Protein AF-A0A7X2SU05-F1 (afdb_monomer_lite)

Organism: NCBI:txid1624

Structure (mmCIF, N/CA/C/O backbone):
data_AF-A0A7X2SU05-F1
#
_entry.id   AF-A0A7X2SU05-F1
#
loop_
_atom_site.group_PDB
_atom_site.id
_atom_site.type_symbol
_atom_site.label_atom_id
_atom_site.label_alt_id
_atom_site.label_comp_id
_atom_site.label_asym_id
_atom_site.label_entity_id
_atom_site.label_seq_id
_atom_site.pdbx_PDB_ins_code
_atom_site.Cartn_x
_atom_site.Cartn_y
_atom_site.Cartn_z
_atom_site.occupancy
_atom_site.B_iso_or_equiv
_atom_site.auth_seq_id
_atom_site.auth_comp_id
_atom_site.auth_asym_id
_atom_site.auth_atom_id
_atom_site.pdbx_PDB_model_num
ATOM 1 N N . GLY A 1 1 ? -15.715 20.407 -28.288 1.00 75.69 1 GLY A N 1
ATOM 2 C CA . GLY A 1 1 ? -15.570 20.609 -29.743 1.00 75.69 1 GLY A CA 1
ATOM 3 C C . GLY A 1 1 ? -14.154 21.002 -30.113 1.00 75.69 1 GLY A C 1
ATOM 4 O O . GLY A 1 1 ? -13.399 20.144 -30.547 1.00 75.69 1 GLY A O 1
ATOM 5 N N . ILE A 1 2 ? -13.775 22.264 -29.882 1.00 80.69 2 ILE A N 1
ATOM 6 C CA . ILE A 1 2 ? -12.498 22.836 -30.352 1.00 80.69 2 ILE A CA 1
ATOM 7 C C . ILE A 1 2 ? -11.246 22.105 -29.818 1.00 80.69 2 ILE A C 1
ATOM 9 O O . ILE A 1 2 ? -10.304 21.888 -30.568 1.00 80.69 2 ILE A O 1
ATOM 13 N N . TYR A 1 3 ? -11.268 21.633 -28.565 1.00 81.25 3 TYR A N 1
ATOM 14 C CA . TYR A 1 3 ? -10.144 20.911 -27.944 1.00 81.25 3 TYR A CA 1
ATOM 15 C C . TYR A 1 3 ? -9.930 19.499 -28.505 1.00 81.25 3 TYR A C 1
ATOM 17 O O . TYR A 1 3 ? -8.795 19.068 -28.670 1.00 81.25 3 TYR A O 1
ATOM 25 N N . LEU A 1 4 ? -11.015 18.795 -28.841 1.00 84.25 4 LEU A N 1
ATOM 26 C CA . LEU A 1 4 ? -10.951 17.469 -29.466 1.00 84.25 4 LEU A CA 1
ATOM 27 C C . LEU A 1 4 ? -10.451 17.579 -30.909 1.00 84.25 4 LEU A C 1
ATOM 29 O O . LEU A 1 4 ? -9.567 16.833 -31.307 1.00 84.25 4 LEU A O 1
ATOM 33 N N . LEU A 1 5 ? -10.962 18.554 -31.664 1.00 83.62 5 LEU A N 1
ATOM 34 C CA . LEU A 1 5 ? -10.540 18.799 -33.046 1.00 83.62 5 LEU A CA 1
ATOM 35 C C . LEU A 1 5 ? -9.084 19.276 -33.129 1.00 83.62 5 LEU A C 1
ATOM 37 O O . LEU A 1 5 ? -8.320 18.755 -33.937 1.00 83.62 5 LEU A O 1
ATOM 41 N N . GLY A 1 6 ? -8.681 20.208 -32.259 1.00 82.88 6 GLY A N 1
ATOM 42 C CA . GLY A 1 6 ? -7.288 20.646 -32.149 1.00 82.88 6 GLY A CA 1
ATOM 43 C C . GLY A 1 6 ? -6.358 19.506 -31.731 1.00 82.88 6 GLY A C 1
ATOM 44 O O . GLY A 1 6 ? -5.307 19.322 -32.336 1.00 82.88 6 GLY A O 1
ATOM 45 N N . GLY A 1 7 ? -6.775 18.684 -30.763 1.00 80.06 7 GLY A N 1
ATOM 46 C CA . GLY A 1 7 ? -6.024 17.505 -30.330 1.00 80.06 7 GLY A CA 1
ATOM 47 C C . GLY A 1 7 ? -5.806 16.485 -31.450 1.00 80.06 7 GLY A C 1
ATOM 48 O O . GLY A 1 7 ? -4.680 16.044 -31.649 1.00 80.06 7 GLY A O 1
ATOM 49 N N . ILE A 1 8 ? -6.844 16.159 -32.229 1.00 82.88 8 ILE A N 1
ATOM 50 C CA . ILE A 1 8 ? -6.758 15.196 -33.342 1.00 82.88 8 ILE A CA 1
ATOM 51 C C . ILE A 1 8 ? -5.877 15.729 -34.483 1.00 82.88 8 ILE A C 1
ATOM 53 O O . ILE A 1 8 ? -5.097 14.971 -35.054 1.00 82.88 8 ILE A O 1
ATOM 57 N N . ALA A 1 9 ? -5.959 17.025 -34.800 1.00 83.50 9 ALA A N 1
ATOM 58 C CA . ALA A 1 9 ? -5.151 17.636 -35.857 1.00 83.50 9 ALA A CA 1
ATOM 59 C C . ALA A 1 9 ? -3.654 17.698 -35.502 1.00 83.50 9 ALA A C 1
ATOM 61 O O . ALA A 1 9 ? -2.799 17.530 -36.369 1.00 83.50 9 ALA A O 1
ATOM 62 N N . ILE A 1 10 ? -3.337 17.920 -34.224 1.00 80.44 10 ILE A N 1
ATOM 63 C CA . ILE A 1 10 ? -1.961 18.059 -33.731 1.00 80.44 10 ILE A CA 1
ATOM 64 C C . ILE A 1 10 ? -1.355 16.690 -33.362 1.00 80.44 10 ILE A C 1
ATOM 66 O O . ILE A 1 10 ? -0.137 16.523 -33.402 1.00 80.44 10 ILE A O 1
ATOM 70 N N . TYR A 1 11 ? -2.185 15.682 -33.072 1.00 76.31 11 TYR A N 1
ATOM 71 C CA . TYR A 1 11 ? -1.766 14.312 -32.761 1.00 76.31 11 TYR A CA 1
ATOM 72 C C . TYR A 1 11 ? -0.708 13.740 -33.728 1.00 76.31 11 TYR A C 1
ATOM 74 O O . TYR A 1 11 ? 0.369 13.378 -33.252 1.00 76.31 11 TYR A O 1
ATOM 82 N N . PRO A 1 12 ? -0.910 13.709 -35.065 1.00 77.75 12 PRO A N 1
ATOM 83 C CA . PRO A 1 12 ? 0.100 13.181 -35.983 1.00 77.75 12 PRO A CA 1
ATOM 84 C C . PRO A 1 12 ? 1.393 14.008 -35.993 1.00 77.75 12 PRO A C 1
ATOM 86 O O . PRO A 1 12 ? 2.452 13.468 -36.290 1.00 77.75 12 PRO A O 1
ATOM 89 N N . PHE A 1 13 ? 1.350 15.295 -35.646 1.00 78.69 13 PHE A N 1
ATOM 90 C CA . PHE A 1 13 ? 2.546 16.131 -35.557 1.00 78.69 13 PHE A CA 1
ATOM 91 C C . PHE A 1 13 ? 3.355 15.829 -34.287 1.00 78.69 13 PHE A C 1
ATOM 93 O O . PHE A 1 13 ? 4.574 15.730 -34.351 1.00 78.69 13 PHE A O 1
ATOM 100 N N . ILE A 1 14 ? 2.684 15.605 -33.150 1.00 73.31 14 ILE A N 1
ATOM 101 C CA . ILE A 1 14 ? 3.333 15.303 -31.865 1.00 73.31 14 ILE A CA 1
ATOM 102 C C . ILE A 1 14 ? 3.980 13.915 -31.875 1.00 73.31 14 ILE A C 1
ATOM 104 O O . ILE A 1 14 ? 5.117 13.787 -31.431 1.00 73.31 14 ILE A O 1
ATOM 108 N N . ILE A 1 15 ? 3.305 12.880 -32.396 1.00 72.81 15 ILE A N 1
ATOM 109 C CA . ILE A 1 15 ? 3.855 11.510 -32.349 1.00 72.81 15 ILE A CA 1
ATOM 110 C C . ILE A 1 15 ? 5.090 11.311 -33.239 1.00 72.81 15 ILE A C 1
ATOM 112 O O . ILE A 1 15 ? 5.847 10.371 -33.018 1.00 72.81 15 ILE A O 1
ATOM 116 N N . ASN A 1 16 ? 5.265 12.168 -34.250 1.00 73.56 16 ASN A N 1
ATOM 117 C CA . ASN A 1 16 ? 6.385 12.127 -35.191 1.00 73.56 16 ASN A CA 1
ATOM 118 C C . ASN A 1 16 ? 7.593 12.951 -34.715 1.00 73.56 16 ASN A C 1
ATOM 120 O O . ASN A 1 16 ? 8.632 12.945 -35.373 1.00 73.56 16 ASN A O 1
ATOM 124 N N . LEU A 1 17 ? 7.485 13.659 -33.585 1.00 80.56 17 LEU A N 1
ATOM 125 C CA . LEU A 1 17 ? 8.639 14.304 -32.970 1.00 80.56 17 LEU A CA 1
ATOM 126 C C . LEU A 1 17 ? 9.578 13.233 -32.416 1.00 80.56 17 LEU A C 1
ATOM 128 O O . LEU A 1 17 ? 9.160 12.344 -31.676 1.00 80.56 17 LEU A O 1
ATOM 132 N N . ASP A 1 18 ? 10.867 13.385 -32.700 1.00 75.81 18 ASP A N 1
ATOM 133 C CA . ASP A 1 18 ? 11.923 12.442 -32.312 1.00 75.81 18 ASP A CA 1
ATOM 134 C C . ASP A 1 18 ? 12.079 12.281 -30.781 1.00 75.81 18 ASP A C 1
ATOM 136 O O . ASP A 1 18 ? 12.682 11.334 -30.286 1.00 75.81 18 ASP A O 1
ATOM 140 N N . MET A 1 19 ? 11.512 13.207 -29.998 1.00 72.19 19 MET A N 1
ATOM 141 C CA . MET A 1 19 ? 11.364 13.050 -28.547 1.00 72.19 19 MET A CA 1
ATOM 142 C C . MET A 1 19 ? 10.228 12.097 -28.165 1.00 72.19 19 MET A C 1
ATOM 144 O O . MET A 1 19 ? 10.382 11.330 -27.225 1.00 72.19 19 MET A O 1
ATOM 148 N N . VAL A 1 20 ? 9.086 12.137 -28.855 1.00 77.62 20 VAL A N 1
ATOM 149 C CA . VAL A 1 20 ? 7.898 11.344 -28.496 1.00 77.62 20 VAL A CA 1
ATOM 150 C C . VAL A 1 20 ? 8.063 9.893 -28.929 1.00 77.62 20 VAL A C 1
ATOM 152 O O . VAL A 1 20 ? 7.665 8.994 -28.192 1.00 77.62 20 VAL A O 1
ATOM 155 N N . SER A 1 21 ? 8.720 9.652 -30.067 1.00 75.50 21 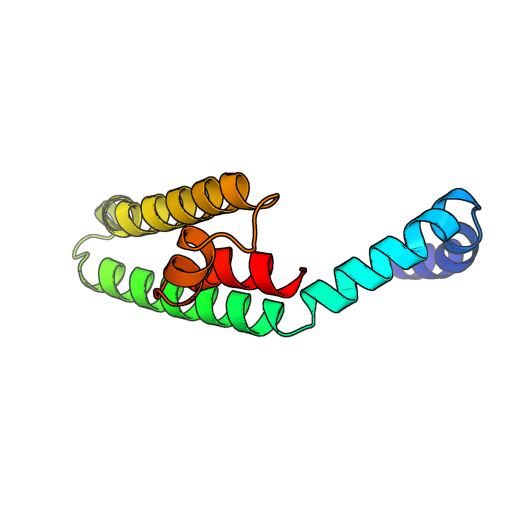SER A N 1
ATOM 156 C CA . SER A 1 21 ? 9.098 8.305 -30.507 1.00 75.50 21 SER A CA 1
ATOM 157 C C . SER A 1 21 ? 9.944 7.578 -29.453 1.00 75.50 21 SER A C 1
ATOM 159 O O . SER A 1 21 ? 9.667 6.420 -29.161 1.00 75.50 21 SER A O 1
ATOM 161 N N . LYS A 1 22 ? 10.884 8.277 -28.797 1.00 81.31 22 LYS A N 1
ATOM 162 C CA . LYS A 1 22 ? 11.739 7.727 -27.725 1.00 81.31 22 LYS A CA 1
ATOM 163 C C . LYS A 1 22 ? 10.975 7.308 -26.466 1.00 81.31 22 LYS A C 1
ATOM 165 O O . LYS A 1 22 ? 11.448 6.439 -25.744 1.00 81.31 22 LYS A O 1
ATOM 170 N N . PHE A 1 23 ? 9.811 7.902 -26.197 1.00 83.88 23 PHE A N 1
ATOM 171 C CA . PHE A 1 23 ? 8.961 7.537 -25.056 1.00 83.88 23 PHE A CA 1
ATOM 172 C C . PHE A 1 23 ? 7.790 6.631 -25.437 1.00 83.88 23 PHE A C 1
ATOM 174 O O . PHE A 1 23 ? 7.099 6.144 -24.547 1.00 83.88 23 PHE A O 1
ATOM 181 N N . LYS A 1 24 ? 7.544 6.398 -26.730 1.00 84.00 24 LYS A N 1
ATOM 182 C CA . LYS A 1 24 ? 6.378 5.649 -27.209 1.00 84.00 24 LYS A CA 1
ATOM 183 C C . LYS A 1 24 ? 6.352 4.222 -26.666 1.00 84.00 24 LYS A C 1
ATOM 185 O O . LYS A 1 24 ? 5.301 3.783 -26.204 1.00 84.00 24 LYS A O 1
ATOM 190 N N . ASP A 1 25 ? 7.501 3.553 -26.669 1.00 85.50 25 ASP A N 1
ATOM 191 C CA . ASP A 1 25 ? 7.629 2.185 -26.161 1.00 85.50 25 ASP A CA 1
ATOM 192 C C . ASP A 1 25 ? 7.445 2.152 -24.638 1.00 85.50 25 ASP A C 1
ATOM 194 O O . ASP A 1 25 ? 6.605 1.414 -24.138 1.00 85.50 25 ASP A O 1
ATOM 198 N N . MET A 1 26 ? 8.089 3.071 -23.907 1.00 86.38 26 MET A N 1
ATOM 199 C CA . MET A 1 26 ? 7.922 3.201 -22.453 1.00 86.38 26 MET A CA 1
ATOM 200 C C . MET A 1 26 ? 6.464 3.491 -22.052 1.00 86.38 26 MET A C 1
ATOM 202 O O . MET A 1 26 ? 5.957 2.935 -21.082 1.00 86.38 26 MET A O 1
ATOM 206 N N . ILE A 1 27 ? 5.765 4.350 -22.802 1.00 85.88 27 ILE A N 1
ATOM 207 C CA . ILE A 1 27 ? 4.338 4.631 -22.596 1.00 85.88 27 ILE A CA 1
ATOM 208 C C . ILE A 1 27 ? 3.508 3.374 -22.877 1.00 85.88 27 ILE A C 1
ATOM 210 O O . ILE A 1 27 ? 2.601 3.068 -22.105 1.00 85.88 27 ILE A O 1
ATOM 214 N N . GLY A 1 28 ? 3.814 2.646 -23.954 1.00 86.50 28 GLY A N 1
ATOM 215 C CA . GLY A 1 28 ? 3.161 1.383 -24.296 1.00 86.50 28 GLY A CA 1
ATOM 216 C C . GLY A 1 28 ? 3.292 0.342 -23.186 1.00 86.50 28 GLY A C 1
ATOM 217 O O . GLY A 1 28 ? 2.283 -0.222 -22.763 1.00 86.50 28 GLY A O 1
ATOM 218 N N . ASP A 1 29 ? 4.499 0.163 -22.655 1.00 85.69 29 ASP A N 1
ATOM 219 C CA . ASP A 1 29 ? 4.790 -0.786 -21.579 1.00 85.69 29 ASP A CA 1
ATOM 220 C C . ASP A 1 29 ? 4.087 -0.404 -20.272 1.00 85.69 29 ASP A C 1
ATOM 222 O O . ASP A 1 29 ? 3.495 -1.254 -19.606 1.00 85.69 29 ASP A O 1
ATOM 226 N N . ILE A 1 30 ? 4.070 0.886 -19.914 1.00 85.19 30 ILE A N 1
ATOM 227 C CA . ILE A 1 30 ? 3.330 1.376 -18.741 1.00 85.19 30 ILE A CA 1
ATOM 228 C C . ILE A 1 30 ? 1.827 1.116 -18.905 1.00 85.19 30 ILE A C 1
ATOM 230 O O . ILE A 1 30 ? 1.177 0.653 -17.967 1.00 85.19 30 ILE A O 1
ATOM 234 N N . LEU A 1 31 ? 1.263 1.388 -20.087 1.00 86.06 31 LEU A N 1
ATOM 235 C CA . LEU A 1 31 ? -0.156 1.155 -20.362 1.00 86.06 31 LEU A CA 1
ATOM 236 C C . LEU A 1 31 ? -0.508 -0.335 -20.320 1.00 86.06 31 LEU A C 1
ATOM 238 O O . LEU A 1 31 ? -1.510 -0.702 -19.707 1.00 86.06 31 LEU A O 1
ATOM 242 N N . LEU A 1 32 ? 0.319 -1.194 -20.918 1.00 85.94 32 LEU A N 1
ATOM 243 C CA . LEU A 1 32 ? 0.149 -2.646 -20.854 1.00 85.94 32 LEU A CA 1
ATOM 244 C C . LEU A 1 32 ? 0.209 -3.140 -19.410 1.00 85.94 32 LEU A C 1
ATOM 246 O O . LEU A 1 32 ? -0.679 -3.880 -18.986 1.00 85.94 32 LEU A O 1
ATOM 250 N N . ASN A 1 33 ? 1.185 -2.679 -18.627 1.00 84.19 33 ASN A N 1
ATOM 251 C CA . ASN A 1 33 ? 1.295 -3.029 -17.215 1.00 84.19 33 ASN A CA 1
ATOM 252 C C . ASN A 1 33 ? 0.077 -2.563 -16.411 1.00 84.19 33 ASN A C 1
ATOM 254 O O . ASN A 1 33 ? -0.425 -3.331 -15.593 1.00 84.19 33 ASN A O 1
ATOM 258 N N . LEU A 1 34 ? -0.450 -1.361 -16.658 1.00 82.56 34 LEU A N 1
ATOM 259 C CA . LEU A 1 34 ? -1.647 -0.854 -15.978 1.00 82.56 34 LEU A CA 1
ATOM 260 C C . LEU A 1 34 ? -2.907 -1.665 -16.297 1.00 82.56 34 LEU A C 1
ATOM 262 O O . LEU A 1 34 ? -3.717 -1.889 -15.402 1.00 82.56 34 LEU A O 1
ATOM 266 N N . VAL A 1 35 ? -3.078 -2.101 -17.549 1.00 84.69 35 VAL A N 1
ATOM 267 C CA . VAL A 1 35 ? -4.275 -2.832 -18.015 1.00 84.69 35 VAL A CA 1
ATOM 268 C C . VAL A 1 35 ? -4.178 -4.348 -17.767 1.00 84.69 35 VAL A C 1
ATOM 270 O O . VAL A 1 35 ? -5.174 -5.060 -17.871 1.00 84.69 35 VAL A O 1
ATOM 273 N N . SER A 1 36 ? -3.000 -4.849 -17.390 1.00 84.69 36 SER A N 1
ATOM 274 C CA . SER A 1 36 ? -2.754 -6.259 -17.058 1.00 84.69 36 SER A CA 1
ATOM 275 C C . SER A 1 36 ? -3.377 -6.668 -15.708 1.00 84.69 36 SER A C 1
ATOM 277 O O . SER A 1 36 ? -4.295 -6.035 -15.187 1.00 84.69 36 SER A O 1
ATOM 279 N N . ILE A 1 37 ? -2.870 -7.740 -15.089 1.00 86.00 37 ILE A N 1
ATOM 280 C CA . ILE A 1 37 ? -3.327 -8.240 -13.780 1.00 86.00 37 ILE A CA 1
ATOM 281 C C . ILE A 1 37 ? -3.262 -7.171 -12.664 1.00 86.00 37 ILE A C 1
ATOM 283 O O . ILE A 1 37 ? -4.004 -7.255 -11.687 1.00 86.00 37 ILE A O 1
ATOM 287 N N . ASN A 1 38 ? -2.450 -6.121 -12.830 1.00 88.31 38 ASN A N 1
ATOM 288 C CA . ASN A 1 38 ? -2.418 -4.964 -11.932 1.00 88.31 38 ASN A CA 1
ATOM 289 C C . ASN A 1 38 ? -3.788 -4.295 -11.791 1.00 88.31 38 ASN A C 1
ATOM 291 O O . ASN A 1 38 ? -4.168 -3.926 -10.681 1.00 88.31 38 ASN A O 1
ATOM 295 N N . LEU A 1 39 ? -4.568 -4.211 -12.875 1.00 89.56 39 LEU A N 1
ATOM 296 C CA . LEU A 1 39 ? -5.908 -3.632 -12.838 1.00 89.56 39 LEU A CA 1
ATOM 297 C C . LEU A 1 39 ? -6.830 -4.410 -11.894 1.00 89.56 39 LEU A C 1
ATOM 299 O O . LEU A 1 39 ? -7.585 -3.805 -11.137 1.00 89.56 39 LEU A O 1
ATOM 303 N N . ILE A 1 40 ? -6.73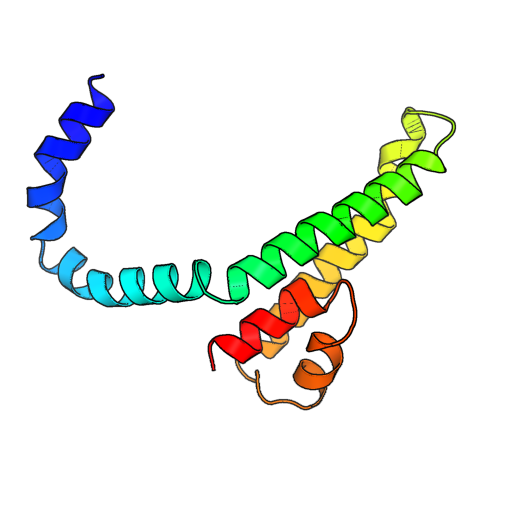0 -5.743 -11.889 1.00 91.44 40 ILE A N 1
ATOM 304 C CA . ILE A 1 40 ? -7.506 -6.603 -10.987 1.00 91.44 40 ILE A CA 1
ATOM 305 C C . ILE A 1 40 ? -7.165 -6.274 -9.531 1.00 91.44 40 ILE A C 1
ATOM 307 O O . ILE A 1 40 ? -8.072 -6.098 -8.721 1.00 91.44 40 ILE A O 1
ATOM 311 N N . TYR A 1 41 ? -5.880 -6.149 -9.192 1.00 90.94 41 TYR A N 1
ATOM 312 C CA . TYR A 1 41 ? -5.458 -5.831 -7.825 1.00 90.94 41 TYR A CA 1
ATOM 313 C C . TYR A 1 41 ? -5.843 -4.414 -7.395 1.00 90.94 41 TYR A C 1
ATOM 315 O O . TYR A 1 41 ? -6.230 -4.218 -6.244 1.00 90.94 41 TYR A O 1
ATOM 323 N N . VAL A 1 42 ? -5.820 -3.446 -8.314 1.00 89.94 42 VAL A N 1
ATOM 324 C CA . VAL A 1 42 ? -6.327 -2.090 -8.058 1.00 89.94 42 VAL A CA 1
ATOM 325 C C . VAL A 1 42 ? -7.830 -2.122 -7.779 1.00 89.94 42 VAL A C 1
ATOM 327 O O . VAL A 1 42 ? -8.278 -1.560 -6.782 1.00 89.94 42 VAL A O 1
ATOM 330 N N . VAL A 1 43 ? -8.614 -2.820 -8.607 1.00 93.62 43 VAL A N 1
ATOM 331 C CA . VAL A 1 43 ? -10.068 -2.952 -8.419 1.00 93.62 43 VAL A CA 1
ATOM 332 C C . VAL A 1 43 ? -10.390 -3.674 -7.111 1.00 93.62 43 VAL A C 1
ATOM 334 O O . VAL A 1 43 ? -11.222 -3.195 -6.343 1.00 93.62 43 VAL A O 1
ATOM 337 N N . LEU A 1 44 ? -9.709 -4.782 -6.809 1.00 93.56 44 LEU A N 1
ATOM 338 C CA . LEU A 1 44 ? -9.867 -5.502 -5.543 1.00 93.56 44 LEU A CA 1
ATOM 339 C C . LEU A 1 44 ? -9.515 -4.623 -4.340 1.00 93.56 44 LEU A C 1
ATOM 341 O O . LEU A 1 44 ? -10.241 -4.636 -3.346 1.00 93.56 44 LEU A O 1
ATOM 345 N N . GLY A 1 45 ? -8.452 -3.822 -4.447 1.00 93.00 45 GLY A N 1
ATOM 346 C CA . GLY A 1 45 ? -8.089 -2.826 -3.446 1.00 93.00 45 GLY A CA 1
ATOM 347 C C . GLY A 1 45 ? -9.214 -1.825 -3.209 1.00 93.00 45 GLY A C 1
ATOM 348 O O . GLY A 1 45 ? -9.658 -1.646 -2.078 1.00 93.00 45 GLY A O 1
ATOM 349 N N . ILE A 1 46 ? -9.740 -1.220 -4.275 1.00 93.56 46 ILE A N 1
ATOM 350 C CA . ILE A 1 46 ? -10.859 -0.273 -4.180 1.00 93.56 46 ILE A CA 1
ATOM 351 C C . ILE A 1 46 ? -12.066 -0.931 -3.505 1.00 93.56 46 ILE A C 1
ATOM 353 O O . ILE A 1 46 ? -12.636 -0.349 -2.583 1.00 93.56 46 ILE A O 1
ATOM 357 N N . VAL A 1 47 ? -12.436 -2.149 -3.908 1.00 95.81 47 VAL A N 1
ATOM 358 C CA . VAL A 1 47 ? -13.570 -2.882 -3.325 1.00 95.81 47 VAL A CA 1
ATOM 359 C C . VAL A 1 47 ? -13.355 -3.127 -1.832 1.00 95.81 47 VAL A C 1
ATOM 361 O O . VAL A 1 47 ? -14.230 -2.797 -1.032 1.00 95.81 47 VAL A O 1
ATOM 364 N N . ILE A 1 48 ? -12.196 -3.651 -1.424 1.00 94.69 48 ILE A N 1
ATOM 365 C CA . ILE A 1 48 ? -11.962 -4.010 -0.022 1.00 94.69 48 ILE A CA 1
ATOM 366 C C . ILE A 1 48 ? -11.842 -2.776 0.884 1.00 94.69 48 ILE A C 1
ATOM 368 O O . ILE A 1 48 ? -12.377 -2.780 1.992 1.00 94.69 48 ILE A O 1
ATOM 372 N N . TYR A 1 49 ? -11.229 -1.687 0.402 1.00 94.62 49 TYR A N 1
ATOM 373 C CA . TYR A 1 49 ? -11.189 -0.413 1.125 1.00 94.62 49 TYR A CA 1
ATOM 374 C C . TYR A 1 49 ? -12.560 0.263 1.193 1.00 94.62 49 TYR A C 1
ATOM 376 O O . TYR A 1 49 ? -12.880 0.871 2.212 1.00 94.62 49 TYR A O 1
ATOM 384 N N . THR A 1 50 ? -13.399 0.112 0.164 1.00 94.06 50 THR A N 1
ATOM 385 C CA . THR A 1 50 ? -14.785 0.605 0.178 1.00 94.06 50 THR A CA 1
ATOM 386 C C . THR A 1 50 ? -15.626 -0.156 1.199 1.00 94.06 50 THR A C 1
ATOM 388 O O . THR A 1 50 ? -16.352 0.465 1.970 1.00 94.06 50 THR A O 1
ATOM 391 N N . ILE A 1 51 ? -15.498 -1.486 1.262 1.00 94.56 51 ILE A N 1
ATOM 392 C CA . ILE A 1 51 ? -16.173 -2.311 2.276 1.00 94.56 51 ILE A CA 1
ATOM 393 C C . ILE A 1 51 ? -15.711 -1.911 3.680 1.00 94.56 51 ILE A C 1
ATOM 395 O O . ILE A 1 51 ? -16.538 -1.757 4.576 1.00 94.56 51 ILE A O 1
ATOM 399 N N . LEU A 1 52 ? -14.407 -1.691 3.873 1.00 93.62 52 LEU A N 1
ATOM 400 C CA . LEU A 1 52 ? -13.866 -1.250 5.156 1.00 93.62 52 LEU A CA 1
ATOM 401 C C . LEU A 1 52 ? -14.404 0.138 5.536 1.00 93.62 52 LEU A C 1
ATOM 403 O O . LEU A 1 52 ? -14.841 0.339 6.666 1.00 93.62 52 LEU A O 1
ATOM 407 N N . ALA A 1 53 ? -14.449 1.077 4.588 1.00 92.12 53 ALA A N 1
ATOM 408 C CA . ALA A 1 53 ? -15.018 2.407 4.796 1.00 92.12 53 ALA A CA 1
ATOM 409 C C . ALA A 1 53 ? -16.5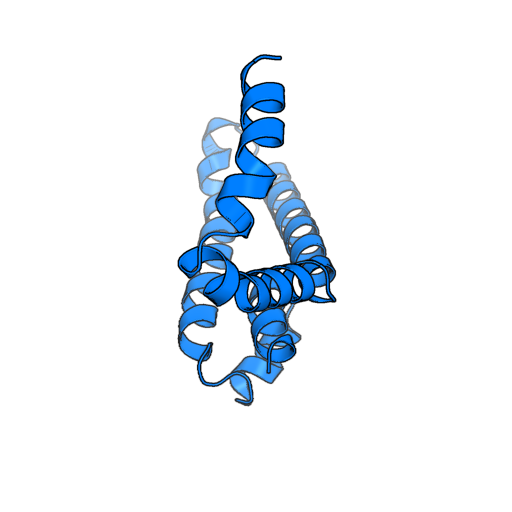09 2.346 5.141 1.00 92.12 53 ALA A C 1
ATOM 411 O O . ALA A 1 53 ? -16.944 3.026 6.067 1.00 92.12 53 ALA A O 1
ATOM 412 N N . ALA A 1 54 ? -17.275 1.490 4.463 1.00 92.56 54 ALA A N 1
ATOM 413 C CA . ALA A 1 54 ? -18.679 1.257 4.773 1.00 92.56 54 ALA A CA 1
ATOM 414 C C . ALA A 1 54 ? -18.862 0.641 6.168 1.00 92.56 54 ALA A C 1
ATOM 416 O O . ALA A 1 54 ? -19.749 1.060 6.904 1.00 92.56 54 ALA A O 1
ATOM 417 N N . PHE A 1 55 ? -18.001 -0.303 6.562 1.00 92.62 55 PHE A N 1
ATOM 418 C CA . PHE A 1 55 ? -18.029 -0.919 7.887 1.00 92.62 55 PHE A CA 1
ATOM 419 C C . PHE A 1 55 ? -17.775 0.106 8.998 1.00 92.62 55 PHE A C 1
ATOM 421 O O . PHE A 1 55 ? -18.592 0.238 9.903 1.00 92.62 55 PHE A O 1
ATOM 428 N N . PHE A 1 56 ? -16.689 0.880 8.912 1.00 90.56 56 PHE A N 1
ATOM 429 C CA . PHE A 1 56 ? -16.403 1.922 9.902 1.00 90.56 56 PHE A CA 1
ATOM 430 C C . PHE A 1 56 ? -17.434 3.055 9.866 1.00 90.56 56 PHE A C 1
ATOM 432 O O . PHE A 1 56 ? -17.796 3.570 10.918 1.00 90.56 56 PHE A O 1
ATOM 439 N N . GLY A 1 57 ? -17.960 3.405 8.690 1.00 88.25 57 GLY A N 1
ATOM 440 C CA . GLY A 1 57 ? -19.053 4.366 8.547 1.00 88.25 57 GLY A CA 1
ATOM 441 C C . GLY A 1 57 ? -20.359 3.892 9.192 1.00 88.25 57 GLY A C 1
ATOM 442 O O . GLY A 1 57 ? -21.054 4.694 9.803 1.00 88.25 57 GLY A O 1
ATOM 443 N N . ALA A 1 58 ? -20.666 2.593 9.141 1.00 89.88 58 ALA A N 1
ATOM 444 C CA . ALA A 1 58 ? -21.844 2.016 9.792 1.00 89.88 58 ALA A CA 1
ATOM 445 C C . ALA A 1 58 ? -21.754 2.019 11.331 1.00 89.88 58 ALA A C 1
ATOM 447 O O . ALA A 1 58 ? -22.780 1.948 12.004 1.00 89.88 58 ALA A O 1
ATOM 448 N N . LEU A 1 59 ? -20.545 2.119 11.896 1.00 89.50 59 LEU A N 1
ATOM 449 C CA . LEU A 1 59 ? -20.321 2.248 13.342 1.00 89.50 59 LEU A CA 1
ATOM 450 C C . LEU A 1 59 ? -20.484 3.692 13.845 1.00 89.50 59 LEU A C 1
ATOM 452 O O . LEU A 1 59 ? -20.502 3.932 15.054 1.00 89.50 59 LEU A O 1
ATOM 456 N N . VAL A 1 60 ? -20.594 4.663 12.937 1.00 90.38 60 VAL A N 1
ATOM 457 C CA . VAL A 1 60 ? -20.707 6.080 13.273 1.00 90.38 60 VAL A CA 1
ATOM 458 C C . VAL A 1 60 ? -22.168 6.447 13.492 1.00 90.38 60 VAL A C 1
ATOM 460 O O . VAL A 1 60 ? -22.984 6.415 12.577 1.00 90.38 60 VAL A O 1
ATOM 463 N N . VAL A 1 61 ? -22.493 6.862 14.716 1.00 88.44 61 VAL A N 1
ATOM 464 C CA . VAL A 1 61 ? -23.847 7.318 15.075 1.00 88.44 61 VAL A CA 1
ATOM 465 C C . VAL A 1 61 ? -24.076 8.781 14.681 1.00 88.44 61 VAL A C 1
ATOM 467 O O . VAL A 1 61 ? -25.198 9.178 14.374 1.00 88.44 61 VAL A O 1
ATOM 470 N N . ARG A 1 62 ? -23.021 9.604 14.693 1.00 88.75 62 ARG A N 1
ATOM 471 C CA . ARG A 1 62 ? -23.084 11.044 14.404 1.00 88.75 62 ARG A CA 1
ATOM 472 C C . ARG A 1 62 ? -22.191 11.389 13.228 1.00 88.75 62 ARG A C 1
ATOM 474 O O . ARG A 1 62 ? -20.998 11.115 13.267 1.00 88.75 62 ARG A O 1
ATOM 481 N N . VAL A 1 63 ? -22.741 12.068 12.224 1.00 85.50 63 VAL A N 1
ATOM 482 C CA . VAL A 1 63 ? -22.008 12.433 10.997 1.00 85.50 63 VAL A CA 1
ATOM 483 C C . VAL A 1 63 ? -20.728 13.241 11.263 1.00 85.50 63 VAL A C 1
ATOM 485 O O . VAL A 1 63 ? -19.765 13.115 10.511 1.00 85.50 63 VAL A O 1
ATOM 488 N N . GLU A 1 64 ? -20.681 13.994 12.363 1.00 88.62 64 GLU A N 1
ATOM 489 C CA . GLU A 1 64 ? -19.519 14.761 12.838 1.00 88.62 64 GLU A CA 1
ATOM 490 C C . GLU A 1 64 ? -18.306 13.880 13.196 1.00 88.62 64 GLU A C 1
ATOM 492 O O . GLU A 1 64 ? -17.162 14.322 13.082 1.00 88.62 64 GLU A O 1
ATOM 497 N N . ASP A 1 65 ? -18.532 12.621 13.584 1.00 89.00 65 ASP A N 1
ATOM 498 C CA . ASP A 1 65 ? -17.476 11.679 13.974 1.00 89.00 65 ASP A CA 1
ATOM 499 C C . ASP A 1 65 ? -16.992 10.794 12.808 1.00 89.00 65 ASP A C 1
ATOM 501 O O . ASP A 1 65 ? -16.027 10.039 12.955 1.00 89.00 65 ASP A O 1
ATOM 505 N N . THR A 1 66 ? -17.586 10.929 11.615 1.00 87.00 66 THR A N 1
ATOM 506 C CA . THR A 1 66 ? -17.253 10.128 10.419 1.00 87.00 66 THR A CA 1
ATOM 507 C C . THR A 1 66 ? -15.776 10.227 10.044 1.00 87.00 66 THR A C 1
ATOM 509 O O . THR A 1 66 ? -15.109 9.214 9.833 1.00 87.00 66 THR A O 1
ATOM 512 N N . SER A 1 67 ? -15.231 11.447 10.017 1.00 88.31 67 SER A N 1
ATOM 513 C CA . SER A 1 67 ? -13.827 11.680 9.655 1.00 88.31 67 SER A CA 1
ATOM 514 C C . SER A 1 67 ? -12.853 10.997 10.617 1.00 88.31 67 SER A C 1
ATOM 516 O O . SER A 1 67 ? -11.786 10.553 10.197 1.00 88.31 67 SER A O 1
ATOM 518 N N . LYS A 1 68 ? -13.221 10.869 11.900 1.00 88.94 68 LYS A N 1
ATOM 519 C CA . LYS A 1 68 ? -12.409 10.161 12.901 1.00 88.94 68 LYS A CA 1
ATOM 520 C C . LYS A 1 68 ? -12.513 8.647 12.732 1.00 88.94 68 LYS A C 1
ATOM 522 O O . LYS A 1 68 ? -11.514 7.950 12.856 1.00 88.94 68 LYS A O 1
ATOM 527 N N . ALA A 1 69 ? -13.698 8.138 12.405 1.00 90.06 69 ALA A N 1
ATOM 528 C CA . ALA A 1 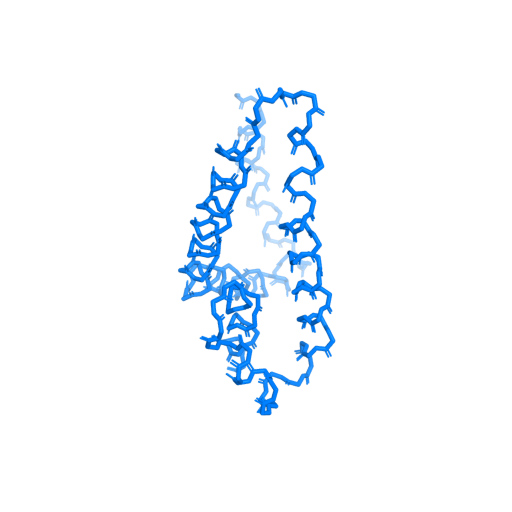69 ? -13.923 6.705 12.229 1.00 90.06 69 ALA A CA 1
ATOM 529 C C . ALA A 1 69 ? -13.216 6.118 10.999 1.00 90.06 69 ALA A C 1
ATOM 531 O O . ALA A 1 69 ? -12.791 4.966 11.032 1.00 90.06 69 ALA A O 1
ATOM 532 N N . ILE A 1 70 ? -13.047 6.903 9.930 1.00 91.38 70 ILE A N 1
ATOM 533 C CA . ILE A 1 70 ? -12.351 6.468 8.704 1.00 91.38 70 ILE A CA 1
ATOM 534 C C . ILE A 1 70 ? -10.822 6.580 8.850 1.00 91.38 70 ILE A C 1
ATOM 536 O O . ILE A 1 70 ? -10.076 5.913 8.138 1.00 91.38 70 ILE A O 1
ATOM 540 N N . GLN A 1 71 ? -10.322 7.365 9.807 1.00 92.88 71 GLN A N 1
ATOM 541 C CA . GLN A 1 71 ? -8.889 7.569 10.034 1.00 92.88 71 GLN A CA 1
ATOM 542 C C . GLN A 1 71 ? -8.026 6.286 10.085 1.00 92.88 71 GLN A C 1
ATOM 544 O O . GLN A 1 71 ? -6.982 6.280 9.425 1.00 92.88 71 GLN A O 1
ATOM 549 N N . PRO A 1 72 ? -8.404 5.191 10.783 1.00 91.31 72 PRO A N 1
ATOM 550 C CA . PRO A 1 72 ? -7.630 3.944 10.755 1.00 91.31 72 PRO A CA 1
ATOM 551 C C . PRO A 1 72 ? -7.461 3.363 9.344 1.00 91.31 72 PRO A C 1
ATOM 553 O O . PRO A 1 72 ? -6.407 2.813 9.027 1.00 91.31 72 PRO A O 1
ATOM 556 N N . ILE A 1 73 ? -8.455 3.533 8.471 1.00 93.94 73 ILE A N 1
ATOM 557 C CA . ILE A 1 73 ? -8.407 3.092 7.072 1.00 93.94 73 ILE A CA 1
ATOM 558 C C . ILE A 1 73 ? -7.381 3.919 6.304 1.00 93.94 73 ILE A C 1
ATOM 560 O O . ILE A 1 73 ? -6.530 3.369 5.609 1.00 93.94 73 ILE A O 1
ATOM 564 N N . THR A 1 74 ? -7.431 5.242 6.466 1.00 93.38 74 THR A N 1
ATOM 565 C CA . THR A 1 74 ? -6.499 6.168 5.816 1.00 93.38 74 THR A CA 1
ATOM 566 C C . THR A 1 74 ? -5.056 5.886 6.228 1.00 93.38 74 THR A C 1
ATOM 568 O O . THR A 1 74 ? -4.175 5.829 5.373 1.00 93.38 74 THR A O 1
ATOM 571 N N . ILE A 1 75 ? -4.809 5.648 7.522 1.00 94.94 75 ILE A N 1
ATOM 572 C CA . ILE A 1 75 ? -3.480 5.271 8.025 1.00 94.94 75 ILE A CA 1
ATOM 573 C C . ILE A 1 75 ? -3.021 3.963 7.384 1.00 94.94 75 ILE A C 1
ATOM 575 O O . ILE A 1 75 ? -1.877 3.872 6.947 1.00 94.94 75 ILE A O 1
ATOM 579 N N . LEU A 1 76 ? -3.906 2.970 7.279 1.00 94.62 76 LEU A N 1
ATOM 580 C CA . LEU A 1 76 ? -3.575 1.686 6.672 1.00 94.62 76 LEU A CA 1
ATOM 581 C C . LEU A 1 76 ? -3.217 1.830 5.184 1.00 94.62 76 LEU A C 1
ATOM 583 O O . LEU A 1 76 ? -2.248 1.218 4.735 1.00 94.62 76 LEU A O 1
ATOM 587 N N . ILE A 1 77 ? -3.942 2.663 4.430 1.00 94.38 77 ILE A N 1
ATOM 588 C CA . ILE A 1 77 ? -3.635 2.974 3.023 1.00 94.38 77 ILE A CA 1
ATOM 589 C C . ILE A 1 77 ? -2.260 3.636 2.910 1.00 94.38 77 ILE A C 1
ATOM 591 O O . ILE A 1 77 ? -1.416 3.171 2.145 1.00 94.38 77 ILE A O 1
ATOM 595 N N . ILE A 1 78 ? -2.010 4.689 3.694 1.00 95.56 78 ILE A N 1
ATOM 596 C CA . ILE A 1 78 ? -0.741 5.429 3.658 1.00 95.56 78 ILE A CA 1
ATOM 597 C C . ILE A 1 78 ? 0.424 4.515 4.045 1.00 95.56 78 ILE A C 1
ATOM 599 O O . ILE A 1 78 ? 1.437 4.487 3.352 1.00 95.56 78 ILE A O 1
ATOM 603 N N . ALA A 1 79 ? 0.281 3.734 5.116 1.00 95.19 79 ALA A N 1
ATOM 604 C CA . ALA A 1 79 ? 1.309 2.806 5.572 1.00 95.19 79 ALA A CA 1
ATOM 605 C C . ALA A 1 79 ? 1.616 1.738 4.515 1.00 95.19 79 ALA A C 1
ATOM 607 O O . ALA A 1 79 ? 2.785 1.450 4.261 1.00 95.19 79 ALA A O 1
ATOM 608 N N . SER A 1 80 ? 0.587 1.188 3.865 1.00 94.00 80 SER A N 1
ATOM 609 C CA . SER A 1 80 ? 0.746 0.206 2.785 1.00 94.00 80 SER A CA 1
ATOM 610 C C . SER A 1 80 ? 1.460 0.816 1.580 1.00 94.00 80 SER A C 1
ATOM 612 O O . SER A 1 80 ? 2.423 0.236 1.083 1.00 94.00 80 SER A O 1
ATOM 614 N N . PHE A 1 81 ? 1.048 2.016 1.163 1.00 93.44 81 PHE A N 1
ATOM 615 C CA . PHE A 1 81 ? 1.671 2.747 0.063 1.00 93.44 81 PHE A CA 1
ATOM 616 C C . PHE A 1 81 ? 3.145 3.062 0.349 1.00 93.44 81 PHE A C 1
ATOM 618 O O . PHE A 1 81 ? 4.014 2.687 -0.438 1.00 93.44 81 PHE A O 1
ATOM 625 N N . LEU A 1 82 ? 3.456 3.674 1.496 1.00 94.88 82 LEU A N 1
ATOM 626 C CA . LEU A 1 82 ? 4.833 4.023 1.857 1.00 94.88 82 LEU A CA 1
ATOM 627 C C . LEU A 1 82 ? 5.717 2.782 2.002 1.00 94.88 82 LEU A C 1
ATOM 629 O O . LEU A 1 82 ? 6.843 2.777 1.513 1.00 94.88 82 LEU A O 1
ATOM 633 N N . SER A 1 83 ? 5.197 1.713 2.613 1.00 93.06 83 SER A N 1
ATOM 634 C CA . SER A 1 83 ? 5.924 0.446 2.720 1.00 93.06 83 SER A CA 1
ATOM 635 C C . SER A 1 83 ? 6.220 -0.133 1.337 1.00 93.06 83 SER A C 1
ATOM 637 O O . SER A 1 83 ? 7.336 -0.574 1.091 1.00 93.06 83 SER A O 1
ATOM 639 N N . SER A 1 84 ? 5.261 -0.088 0.409 1.00 91.88 84 SER A N 1
ATOM 640 C CA . SER A 1 84 ? 5.439 -0.600 -0.953 1.00 91.88 84 SER A CA 1
ATOM 641 C C . SER A 1 84 ? 6.548 0.137 -1.722 1.00 91.88 84 SER A C 1
ATOM 643 O O . SER A 1 84 ? 7.355 -0.501 -2.395 1.00 91.88 84 SER A O 1
ATOM 645 N N . MET A 1 85 ? 6.683 1.455 -1.529 1.00 91.44 85 MET A N 1
ATOM 646 C CA . MET A 1 85 ? 7.743 2.261 -2.152 1.00 91.44 85 MET A CA 1
ATOM 647 C C . MET A 1 85 ? 9.151 1.835 -1.716 1.00 91.44 85 MET A C 1
ATOM 649 O O . MET A 1 85 ? 10.074 1.857 -2.526 1.00 91.44 85 MET A O 1
ATOM 653 N N . VAL A 1 86 ? 9.324 1.401 -0.463 1.00 92.56 86 VAL A N 1
ATOM 654 C CA . VAL A 1 86 ? 10.625 0.929 0.051 1.00 92.56 86 VAL A CA 1
ATOM 655 C C . VAL A 1 86 ? 11.094 -0.332 -0.680 1.00 92.56 86 VAL A C 1
ATOM 657 O O . VAL A 1 86 ? 12.291 -0.515 -0.898 1.00 92.56 86 VAL A O 1
ATOM 660 N N . PHE A 1 87 ? 10.162 -1.193 -1.090 1.00 90.50 87 PHE A N 1
ATOM 661 C CA . PHE A 1 87 ? 10.473 -2.485 -1.697 1.00 90.50 87 PHE A CA 1
ATOM 662 C C . PHE A 1 87 ? 10.408 -2.498 -3.228 1.00 90.50 87 PHE A C 1
ATOM 664 O O . PHE A 1 87 ? 10.620 -3.552 -3.823 1.00 90.50 87 PHE A O 1
ATOM 671 N N . ILE A 1 88 ? 10.181 -1.351 -3.876 1.00 88.25 88 ILE A N 1
ATOM 672 C CA . ILE A 1 88 ? 10.019 -1.278 -5.337 1.00 88.25 88 ILE A CA 1
ATOM 673 C C . ILE A 1 88 ? 11.263 -1.762 -6.104 1.00 88.25 88 ILE A C 1
ATOM 675 O O . ILE A 1 88 ? 11.140 -2.309 -7.189 1.00 88.25 88 ILE A O 1
ATOM 679 N N . ASN A 1 89 ? 12.454 -1.621 -5.507 1.00 89.00 89 ASN A N 1
ATOM 680 C CA . ASN A 1 89 ? 13.728 -2.089 -6.068 1.00 89.00 89 ASN A CA 1
ATOM 681 C C . ASN A 1 89 ? 14.107 -3.513 -5.615 1.00 89.00 89 ASN A C 1
ATOM 683 O O . ASN A 1 89 ? 15.150 -4.026 -6.013 1.00 89.00 89 ASN A O 1
ATOM 687 N N . ASN A 1 90 ? 13.321 -4.138 -4.728 1.00 89.75 90 ASN A N 1
ATOM 688 C CA . ASN A 1 90 ? 13.536 -5.521 -4.283 1.00 89.75 90 ASN A CA 1
ATOM 689 C C . ASN A 1 90 ? 12.219 -6.342 -4.228 1.00 89.75 90 ASN A C 1
ATOM 691 O O . ASN A 1 90 ? 11.844 -6.879 -3.171 1.00 89.75 90 ASN A O 1
ATOM 695 N N . PRO A 1 91 ? 11.512 -6.443 -5.370 1.00 86.69 91 PRO A N 1
ATOM 696 C CA . PRO A 1 91 ? 10.226 -7.142 -5.521 1.00 86.69 91 PRO A CA 1
ATOM 697 C C . PRO A 1 91 ? 10.270 -8.638 -5.166 1.00 86.69 91 PRO A C 1
ATOM 699 O O . PRO A 1 91 ? 9.292 -9.203 -4.671 1.00 86.69 91 PRO A O 1
ATOM 702 N N . SER A 1 92 ? 11.422 -9.286 -5.341 1.00 88.12 92 SER A N 1
ATOM 703 C CA . SER A 1 92 ? 11.609 -10.721 -5.090 1.00 88.12 92 SER A CA 1
ATOM 704 C C . SER A 1 92 ? 11.832 -11.101 -3.614 1.00 88.12 92 SER A C 1
ATOM 706 O O . SER A 1 92 ? 11.893 -12.294 -3.281 1.00 88.12 92 SER A O 1
ATOM 708 N N . SER A 1 93 ? 11.932 -10.115 -2.716 1.00 91.75 93 SER A N 1
ATOM 709 C CA . SER A 1 93 ? 12.161 -10.341 -1.286 1.00 91.75 93 SER A CA 1
ATOM 710 C C . SER A 1 93 ? 11.037 -11.152 -0.621 1.00 91.75 93 SER A C 1
ATOM 712 O O . SER A 1 93 ? 9.863 -11.101 -1.000 1.00 91.75 93 SER A O 1
ATOM 714 N N . MET A 1 94 ? 11.386 -11.917 0.419 1.00 91.31 94 MET A N 1
ATOM 715 C CA . MET A 1 94 ? 10.410 -12.751 1.133 1.00 91.31 94 MET A CA 1
ATOM 716 C C . MET A 1 94 ? 9.307 -11.914 1.798 1.00 91.31 94 MET A C 1
ATOM 718 O O . MET A 1 94 ? 8.155 -12.338 1.831 1.00 91.31 94 MET A O 1
ATOM 722 N N . ILE A 1 95 ? 9.644 -10.703 2.250 1.00 92.12 95 ILE A N 1
ATOM 723 C CA . ILE A 1 95 ? 8.697 -9.747 2.836 1.00 92.12 95 ILE A CA 1
ATOM 724 C C . ILE A 1 95 ? 7.630 -9.362 1.806 1.00 92.12 95 ILE A C 1
ATOM 726 O O . ILE A 1 95 ? 6.441 -9.495 2.086 1.00 92.12 95 ILE A O 1
ATOM 730 N N . VAL A 1 96 ? 8.033 -8.971 0.593 1.00 93.06 96 VAL A N 1
ATOM 731 C CA . VAL A 1 96 ? 7.094 -8.613 -0.482 1.00 93.06 96 VAL A CA 1
ATOM 732 C C . VAL A 1 96 ? 6.209 -9.798 -0.850 1.00 93.06 96 VAL A C 1
ATOM 734 O O . VAL A 1 96 ? 4.998 -9.629 -0.988 1.00 93.06 96 VAL A O 1
ATOM 737 N N . LYS A 1 97 ? 6.767 -11.013 -0.942 1.00 91.69 97 LYS A N 1
ATOM 738 C CA . LYS A 1 97 ? 5.983 -12.230 -1.212 1.00 91.69 97 LYS A CA 1
ATOM 739 C C . LYS A 1 97 ? 4.887 -12.444 -0.173 1.00 91.69 97 LYS A C 1
ATOM 741 O O . LYS A 1 97 ? 3.756 -12.702 -0.563 1.00 91.69 97 LYS A O 1
ATOM 746 N N . VAL A 1 98 ? 5.194 -12.302 1.117 1.00 93.25 98 VAL A N 1
ATOM 747 C CA . VAL A 1 98 ? 4.197 -12.452 2.189 1.00 93.25 98 VAL A CA 1
ATOM 748 C C . VAL A 1 98 ? 3.142 -11.348 2.110 1.00 93.25 98 VAL A C 1
ATOM 750 O O . VAL A 1 98 ? 1.953 -11.654 2.046 1.00 93.25 98 VAL A O 1
ATOM 753 N N . LEU A 1 99 ? 3.553 -10.076 2.042 1.00 93.25 99 LEU A N 1
ATOM 754 C CA . LEU A 1 99 ? 2.631 -8.930 2.023 1.00 93.25 99 LEU A CA 1
ATOM 755 C C . LEU A 1 99 ? 1.730 -8.908 0.779 1.00 93.25 99 LEU A C 1
ATOM 757 O O . LEU A 1 99 ? 0.608 -8.411 0.841 1.00 93.25 99 LEU A O 1
ATOM 761 N N . SER A 1 100 ? 2.175 -9.514 -0.323 1.00 93.06 100 SER A N 1
ATOM 762 C CA . SER A 1 100 ? 1.383 -9.669 -1.549 1.00 93.06 100 SER A CA 1
ATOM 763 C C . SER A 1 100 ? 0.188 -10.613 -1.407 1.00 93.06 100 SER A C 1
ATOM 765 O O . SER A 1 100 ? -0.721 -10.548 -2.229 1.00 93.06 100 SER A O 1
ATOM 767 N N . TYR A 1 101 ? 0.169 -11.485 -0.395 1.00 91.12 101 TYR A N 1
ATOM 768 C CA . TYR A 1 101 ? -0.957 -12.390 -0.132 1.00 91.12 101 TYR A CA 1
ATOM 769 C C . TYR A 1 101 ? -1.848 -11.921 1.022 1.00 91.12 101 TYR A C 1
ATOM 771 O O . TYR A 1 101 ? -2.924 -12.479 1.229 1.00 91.12 101 TYR A O 1
ATOM 779 N N . VAL A 1 102 ? -1.433 -10.895 1.771 1.00 92.50 102 VAL A N 1
ATOM 780 C CA . VAL A 1 102 ? -2.252 -10.334 2.849 1.00 92.50 102 VAL A CA 1
ATOM 781 C C . VAL A 1 102 ? -3.327 -9.417 2.241 1.00 92.50 102 VAL A C 1
ATOM 783 O O . VAL A 1 102 ? -3.006 -8.566 1.402 1.00 92.50 102 VAL A O 1
ATOM 786 N N . PRO A 1 103 ? -4.611 -9.545 2.630 1.00 87.38 103 PRO A N 1
ATOM 787 C CA . PRO A 1 103 ? -5.660 -8.613 2.214 1.00 87.38 103 PRO A CA 1
ATOM 788 C C . PRO A 1 103 ? -5.288 -7.158 2.537 1.00 87.38 103 PRO A C 1
ATOM 790 O O . PRO A 1 103 ? -4.498 -6.909 3.446 1.00 87.38 103 PRO A O 1
ATOM 793 N N . PHE A 1 104 ? -5.850 -6.193 1.803 1.00 90.25 104 PHE A N 1
ATOM 794 C CA . PHE A 1 104 ? -5.506 -4.758 1.853 1.00 90.25 104 PHE A CA 1
ATOM 795 C C . PHE A 1 104 ? -4.111 -4.435 1.287 1.00 90.25 10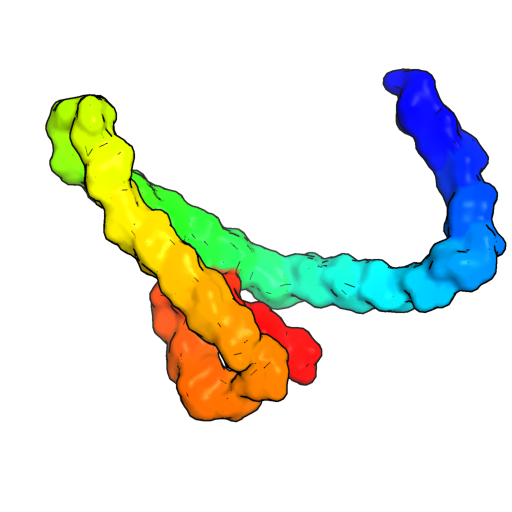4 PHE A C 1
ATOM 797 O O . PHE A 1 104 ? -4.000 -3.679 0.323 1.00 90.25 104 PHE A O 1
ATOM 804 N N . LEU A 1 105 ? -3.067 -5.072 1.825 1.00 93.25 105 LEU A N 1
ATOM 805 C CA . LEU A 1 105 ? -1.665 -4.896 1.431 1.00 93.25 105 LEU A CA 1
ATOM 806 C C . LEU A 1 105 ? -1.382 -5.423 0.019 1.00 93.25 105 LEU A C 1
ATOM 808 O O . LEU A 1 105 ? -0.655 -4.791 -0.744 1.00 93.25 105 LEU A O 1
ATOM 812 N N . SER A 1 106 ? -1.997 -6.544 -0.355 1.00 92.25 106 SER A N 1
ATOM 813 C CA . SER A 1 106 ? -1.873 -7.163 -1.682 1.00 92.25 106 SER A CA 1
ATOM 814 C C . SER A 1 106 ? -2.128 -6.194 -2.840 1.00 92.25 106 SER A C 1
ATOM 816 O O . SER A 1 106 ? -1.419 -6.258 -3.841 1.00 92.25 106 SER A O 1
ATOM 818 N N . SER A 1 107 ? -3.054 -5.244 -2.680 1.00 92.62 107 SER A N 1
ATOM 819 C CA . SER A 1 107 ? -3.362 -4.199 -3.672 1.00 92.62 107 SER A CA 1
ATOM 820 C C . SER A 1 107 ? -2.165 -3.296 -4.004 1.00 92.62 107 SER A C 1
ATOM 822 O O . SER A 1 107 ? -2.117 -2.724 -5.087 1.00 92.62 107 SER A O 1
ATOM 824 N N . PHE A 1 108 ? -1.204 -3.173 -3.081 1.00 92.31 108 PHE A N 1
ATOM 825 C CA . PHE A 1 108 ? 0.020 -2.383 -3.245 1.00 92.31 108 PHE A CA 1
ATOM 826 C C . PHE A 1 108 ? 1.242 -3.251 -3.559 1.00 92.31 108 PHE A C 1
ATOM 828 O O . PHE A 1 108 ? 2.069 -2.876 -4.384 1.00 92.31 108 PHE A O 1
ATOM 835 N N . PHE A 1 109 ? 1.369 -4.413 -2.913 1.00 93.44 109 PHE A N 1
ATOM 836 C CA . PHE A 1 109 ? 2.569 -5.250 -3.010 1.00 93.44 109 PHE A CA 1
ATOM 837 C C . PHE A 1 109 ? 2.564 -6.219 -4.192 1.00 93.44 109 PHE A C 1
ATOM 839 O O . PHE A 1 109 ? 3.628 -6.519 -4.730 1.00 93.44 109 PHE A O 1
ATOM 846 N N . MET A 1 110 ? 1.397 -6.701 -4.626 1.00 91.69 110 MET A N 1
ATOM 847 C CA . MET A 1 110 ? 1.346 -7.631 -5.751 1.00 91.69 110 MET A CA 1
ATOM 848 C C . MET A 1 110 ? 1.717 -6.965 -7.083 1.00 91.69 110 MET A C 1
ATOM 850 O O . MET A 1 110 ? 2.487 -7.578 -7.822 1.00 91.69 110 MET A O 1
ATOM 854 N N . PRO A 1 111 ? 1.283 -5.722 -7.390 1.00 88.81 111 PRO A N 1
ATOM 855 C CA . PRO A 1 111 ? 1.716 -5.058 -8.614 1.00 88.81 111 PRO A CA 1
ATOM 856 C C . PRO A 1 111 ? 3.230 -4.929 -8.760 1.00 88.81 111 PRO A C 1
ATOM 858 O O . PRO A 1 111 ? 3.772 -5.133 -9.841 1.00 88.81 111 PRO A O 1
ATOM 861 N N . ILE A 1 112 ? 3.925 -4.694 -7.646 1.00 87.88 112 ILE A N 1
ATOM 862 C CA . ILE A 1 112 ? 5.388 -4.614 -7.601 1.00 87.88 112 ILE A CA 1
ATOM 863 C C . ILE A 1 112 ? 6.039 -5.936 -8.039 1.00 87.88 112 ILE A C 1
ATOM 865 O O . ILE A 1 112 ? 7.069 -5.913 -8.696 1.00 87.88 112 ILE A O 1
ATOM 869 N N . ARG A 1 113 ? 5.428 -7.087 -7.730 1.00 84.25 113 ARG A N 1
ATOM 870 C CA . ARG A 1 113 ? 5.934 -8.414 -8.132 1.00 84.25 113 ARG A CA 1
ATOM 871 C C . ARG A 1 113 ? 5.627 -8.799 -9.572 1.00 84.25 113 ARG A C 1
ATOM 873 O O . ARG A 1 113 ? 6.245 -9.717 -10.088 1.00 84.25 113 ARG A O 1
ATOM 880 N N . VAL A 1 114 ? 4.580 -8.222 -10.145 1.00 80.38 114 VAL A N 1
ATOM 881 C CA . VAL A 1 114 ? 4.096 -8.568 -11.488 1.00 80.38 114 VAL A CA 1
ATOM 882 C C . VAL A 1 114 ? 4.897 -7.841 -12.566 1.00 80.38 114 VAL A C 1
ATOM 884 O O . VAL A 1 114 ? 4.957 -8.315 -13.692 1.00 80.38 114 VAL A O 1
ATOM 887 N N . ILE A 1 115 ? 5.466 -6.686 -12.219 1.00 70.38 115 ILE A N 1
ATOM 888 C CA . ILE A 1 115 ? 6.291 -5.858 -13.109 1.00 70.38 115 ILE A CA 1
ATOM 889 C C . ILE A 1 115 ? 7.732 -6.409 -13.229 1.00 70.38 115 ILE A C 1
ATOM 891 O O . ILE A 1 115 ? 8.465 -5.978 -14.115 1.00 70.38 115 ILE A O 1
ATOM 895 N N . ASP A 1 116 ? 8.111 -7.347 -12.354 1.00 56.00 116 ASP A N 1
ATOM 896 C CA . ASP A 1 116 ? 9.396 -8.071 -12.343 1.00 56.00 116 ASP A CA 1
ATOM 897 C C . ASP A 1 116 ? 9.559 -9.037 -13.535 1.00 56.00 116 ASP A C 1
ATOM 899 O O . ASP A 1 116 ? 8.559 -9.697 -13.910 1.00 56.00 116 ASP A O 1
#

pLDDT: mean 87.63, std 6.65, range [56.0, 95.81]

Secondary structure (DSSP, 8-state):
-HHHHHHHHHHHHHHTSHHHHHHHHHHHHHHHHHHTHHHHHHHHHHHHHHHHHHHHHHT-SSGGGHHHHHHHHHHHHHHHHHHHHHTTT-TTSHHHHHHTTSTTTHHHHHHHHH--

Sequence (116 aa):
GIYLLGGIAIYPFIINLDMVSKFKDMIGDILLNLVSINLIYVVLGIVIYTILAAFFGALVVRVEDTSKAIQPITILIIASFLSSMVFINNPSSMIVKVLSYVPFLSSFFMPIRVID

Foldseek 3Di:
DVVVVVCVVCVVVVCPPPVNVVCVVVVVLVVCLCPPCLVVLLVQLVVVLVVQLVVLCVVDPDPVCSVVSCVVSVVLLVVLQVVLVVCLVPLPDPVLVVLCPDPNSVNRSVSSNVSD

Radius of gyration: 19.94 Å; chains: 1; bounding box: 38×36×51 Å
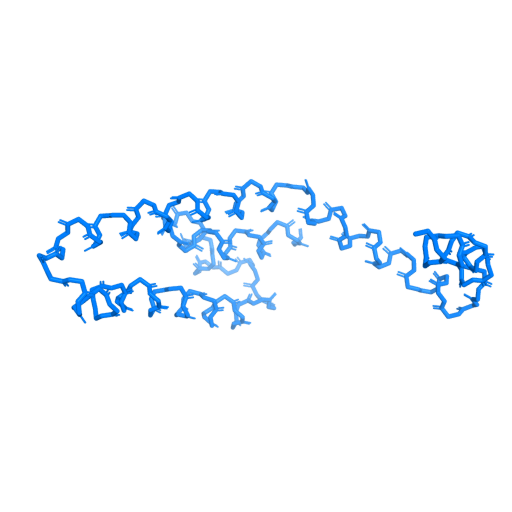
InterPro domains:
  IPR013525 ABC-2 type transporter, transmembrane domain [PF12698] (32-115)